Protein AF-A0A4R2RGF1-F1 (afdb_monomer_lite)

Radius of gyration: 21.68 Å; chains: 1; bounding box: 58×17×63 Å

Foldseek 3Di:
DQDPVCVLVVLVVVLVCLVPVLVVLLVVLQVVLVCCCPVVVNNVSSVVSNVVSVVSVVVNVVSVVVNVVVVVVVVVPDPPPPPPPDDD

Sequence (88 aa):
MCTPETFFTELQLVLKQLRGRCHRLYHDTDDVAVYLQEGRQDWAMADLLREAAQKLQQAEQLVVKAQELAEERRNEVQPRVTATIVAP

Secondary structure (DSSP, 8-state):
---TTTHHHHHHHHHHHIIIIIHHHHHHHHHHHHHHHHHH--HHHHHHHHHHHHHHHHHHHHHHHHHHHHHHHHHHHS----------

Organism: NCBI:txid35700

Structure (mmCIF, N/CA/C/O backbone):
data_AF-A0A4R2RGF1-F1
#
_entry.id   AF-A0A4R2RGF1-F1
#
loop_
_atom_site.group_PDB
_atom_site.id
_atom_site.type_symbol
_atom_site.label_atom_id
_atom_site.label_alt_id
_atom_site.label_comp_id
_atom_site.label_asym_id
_atom_site.label_entity_id
_atom_site.label_seq_id
_atom_site.pdbx_PDB_ins_code
_atom_site.Cartn_x
_atom_site.Cartn_y
_atom_site.Cartn_z
_atom_site.occupancy
_atom_site.B_iso_or_equiv
_atom_site.auth_seq_id
_atom_site.auth_comp_id
_atom_site.auth_asym_id
_atom_site.auth_atom_id
_atom_site.pdbx_PDB_model_num
ATOM 1 N N . MET A 1 1 ? -3.548 4.538 -22.145 1.00 62.62 1 MET A N 1
ATOM 2 C CA . MET A 1 1 ? -3.457 3.074 -22.350 1.00 62.62 1 MET A CA 1
ATOM 3 C C . MET A 1 1 ? -1.997 2.689 -22.194 1.00 62.62 1 MET A C 1
ATOM 5 O O . MET A 1 1 ? -1.155 3.394 -22.731 1.00 62.62 1 MET A O 1
ATOM 9 N N . CYS A 1 2 ? -1.700 1.637 -21.432 1.00 80.94 2 CYS A N 1
ATOM 10 C CA . CYS A 1 2 ? -0.331 1.167 -21.215 1.00 80.94 2 CYS A CA 1
ATOM 11 C C . CYS A 1 2 ? 0.190 0.472 -22.487 1.00 80.94 2 CYS A C 1
ATOM 13 O O . CYS A 1 2 ? -0.500 -0.394 -23.024 1.00 80.94 2 CYS A O 1
ATOM 15 N N . THR A 1 3 ? 1.365 0.864 -22.986 1.00 83.81 3 THR A N 1
ATOM 16 C CA . THR A 1 3 ? 2.009 0.287 -24.184 1.00 83.81 3 THR A CA 1
ATOM 17 C C . THR A 1 3 ? 3.435 -0.168 -23.855 1.00 83.81 3 THR A C 1
ATOM 19 O O . THR A 1 3 ? 3.983 0.296 -22.857 1.00 83.81 3 THR A O 1
ATOM 22 N N . PRO A 1 4 ? 4.091 -1.013 -24.672 1.00 77.50 4 PRO A N 1
ATOM 23 C CA . PRO A 1 4 ? 5.485 -1.412 -24.438 1.00 77.50 4 PRO A CA 1
ATOM 24 C C . PRO A 1 4 ? 6.487 -0.246 -24.373 1.00 77.50 4 PRO A C 1
ATOM 26 O O . PRO A 1 4 ? 7.542 -0.379 -23.763 1.00 77.50 4 PRO A O 1
ATOM 29 N N . GLU A 1 5 ? 6.163 0.901 -24.968 1.00 78.88 5 GLU A N 1
ATOM 30 C CA . GLU A 1 5 ? 7.007 2.102 -24.951 1.00 78.88 5 GLU A CA 1
ATOM 31 C C . GLU A 1 5 ? 6.709 2.998 -23.740 1.00 78.88 5 GLU A C 1
ATOM 33 O O . GLU A 1 5 ? 7.586 3.710 -23.256 1.00 78.88 5 GLU A O 1
ATOM 38 N N . THR A 1 6 ? 5.478 2.945 -23.219 1.00 83.38 6 THR A N 1
ATOM 39 C CA . THR A 1 6 ? 5.003 3.829 -22.143 1.00 83.38 6 THR A CA 1
ATOM 40 C C . THR A 1 6 ? 4.848 3.142 -20.788 1.00 83.38 6 THR A C 1
ATOM 42 O O . THR A 1 6 ? 4.714 3.837 -19.782 1.00 83.38 6 THR A O 1
ATOM 45 N N . PHE A 1 7 ? 4.895 1.804 -20.714 1.00 85.94 7 PHE A N 1
ATOM 46 C CA . PHE A 1 7 ? 4.588 1.057 -19.484 1.00 85.94 7 PHE A CA 1
ATOM 47 C C . PHE A 1 7 ? 5.476 1.460 -18.309 1.00 85.94 7 PHE A C 1
ATOM 49 O O . PHE A 1 7 ? 5.008 1.500 -17.175 1.00 85.94 7 PHE A O 1
ATOM 56 N N . PHE A 1 8 ? 6.740 1.794 -18.576 1.00 85.81 8 PHE A N 1
ATOM 57 C CA . PHE A 1 8 ? 7.675 2.227 -17.546 1.00 85.81 8 PHE A CA 1
ATOM 58 C C . PHE A 1 8 ? 7.244 3.559 -16.918 1.00 85.81 8 PHE A C 1
ATOM 60 O O . PHE A 1 8 ? 7.237 3.703 -15.698 1.00 85.81 8 PHE A O 1
ATOM 67 N N . THR A 1 9 ? 6.815 4.520 -17.741 1.00 87.12 9 THR A N 1
ATOM 68 C CA . THR A 1 9 ? 6.282 5.806 -17.274 1.00 87.12 9 THR A CA 1
ATOM 69 C C . THR A 1 9 ? 4.977 5.619 -16.507 1.00 87.12 9 THR A C 1
ATOM 71 O O . THR A 1 9 ? 4.806 6.208 -15.442 1.00 87.12 9 THR A O 1
ATOM 74 N N . GLU A 1 10 ? 4.077 4.768 -17.000 1.00 89.06 10 GLU A N 1
ATOM 75 C CA . GLU A 1 10 ? 2.821 4.453 -16.308 1.00 89.06 10 GLU A CA 1
ATOM 76 C C . GLU A 1 10 ? 3.083 3.807 -14.936 1.00 89.06 10 GLU A C 1
ATOM 78 O O . GLU A 1 10 ? 2.467 4.184 -13.941 1.00 89.06 10 GLU A O 1
ATOM 83 N N . LEU A 1 11 ? 4.061 2.902 -14.841 1.00 89.38 11 LEU A N 1
ATOM 84 C CA . LEU A 1 11 ? 4.462 2.270 -13.582 1.00 89.38 11 LEU A CA 1
ATOM 85 C C . LEU A 1 11 ? 5.037 3.285 -12.580 1.00 89.38 11 LEU A C 1
ATOM 87 O O . LEU A 1 11 ? 4.667 3.274 -11.403 1.00 89.38 11 LEU A O 1
ATOM 91 N N . GLN A 1 12 ? 5.873 4.217 -13.046 1.00 88.12 12 GLN A N 1
ATOM 92 C CA . GLN A 1 12 ? 6.374 5.321 -12.220 1.00 88.12 12 GLN A CA 1
ATOM 93 C C . GLN A 1 12 ? 5.245 6.237 -11.726 1.00 88.12 12 GLN A C 1
ATOM 95 O O . GLN A 1 12 ? 5.285 6.706 -10.585 1.00 88.12 12 GLN A O 1
ATOM 100 N N . LEU A 1 13 ? 4.224 6.489 -12.552 1.00 90.25 13 LEU A N 1
ATOM 101 C CA . LEU A 1 13 ? 3.050 7.265 -12.147 1.00 90.25 13 LEU A CA 1
ATOM 102 C C . LEU A 1 13 ? 2.261 6.549 -11.049 1.00 90.25 13 LEU A C 1
ATOM 104 O O . LEU A 1 13 ? 1.899 7.194 -10.063 1.00 90.25 13 LEU A O 1
ATOM 108 N N . VAL A 1 14 ? 2.048 5.235 -11.174 1.00 90.00 14 VAL A N 1
ATOM 109 C CA . VAL A 1 14 ? 1.403 4.424 -10.128 1.00 90.00 14 VAL A CA 1
ATOM 110 C C . VAL A 1 14 ? 2.184 4.531 -8.818 1.00 90.00 14 VAL A C 1
ATOM 112 O O . VAL A 1 14 ? 1.598 4.879 -7.790 1.00 90.00 14 VAL A O 1
ATOM 115 N N . LEU A 1 15 ? 3.507 4.336 -8.846 1.00 88.94 15 LEU A N 1
ATOM 116 C CA . LEU A 1 15 ? 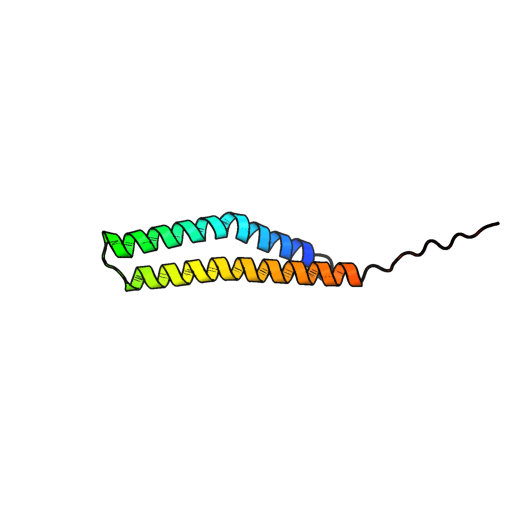4.324 4.439 -7.635 1.00 88.94 15 LEU A CA 1
ATOM 117 C C . LEU A 1 15 ? 4.280 5.844 -7.023 1.00 88.94 15 LEU A C 1
ATOM 119 O O . LEU A 1 15 ? 4.188 5.990 -5.805 1.00 88.94 15 LEU A O 1
ATOM 123 N N . LYS A 1 16 ? 4.306 6.892 -7.853 1.00 89.25 16 LYS A N 1
ATOM 124 C CA . LYS A 1 16 ? 4.210 8.280 -7.386 1.00 89.25 16 LYS A CA 1
ATOM 125 C C . LYS A 1 16 ? 2.887 8.547 -6.664 1.00 89.25 16 LYS A C 1
ATOM 127 O O . LYS A 1 16 ? 2.885 9.230 -5.639 1.00 89.25 16 LYS A O 1
ATOM 132 N N . GLN A 1 17 ? 1.771 8.021 -7.174 1.00 88.00 17 GLN A N 1
ATOM 133 C CA . GLN A 1 17 ? 0.473 8.148 -6.502 1.00 88.00 17 GLN A CA 1
ATOM 134 C C . GLN A 1 17 ? 0.450 7.380 -5.177 1.00 88.00 17 GLN A C 1
ATOM 136 O O . GLN A 1 17 ? -0.057 7.913 -4.186 1.00 88.00 17 GLN A O 1
ATOM 141 N N . LEU A 1 18 ? 1.045 6.183 -5.141 1.00 87.75 18 LEU A N 1
ATOM 142 C CA . LEU A 1 18 ? 1.145 5.380 -3.923 1.00 87.75 18 LEU A CA 1
ATOM 143 C C . LEU A 1 18 ? 1.984 6.094 -2.849 1.00 87.75 18 LEU A C 1
ATOM 145 O O . LEU A 1 18 ? 1.477 6.398 -1.773 1.00 87.75 18 LEU A O 1
ATOM 149 N N . ARG A 1 19 ? 3.209 6.518 -3.167 1.00 85.62 19 ARG A N 1
ATOM 150 C CA . ARG A 1 19 ? 4.082 7.233 -2.217 1.00 85.62 19 ARG A CA 1
ATOM 151 C C . ARG A 1 19 ? 3.529 8.571 -1.735 1.00 85.62 19 ARG A C 1
ATOM 153 O O . ARG A 1 19 ? 3.795 8.978 -0.613 1.00 85.62 19 ARG A O 1
ATOM 160 N N . GLY A 1 20 ? 2.793 9.288 -2.582 1.00 84.94 20 GLY A N 1
ATOM 161 C CA . GLY A 1 20 ? 2.231 10.586 -2.213 1.00 84.94 20 GLY A CA 1
ATOM 162 C C . GLY A 1 20 ? 0.944 10.459 -1.402 1.00 84.94 20 GLY A C 1
ATOM 163 O O . GLY A 1 20 ? 0.867 10.880 -0.250 1.00 84.94 20 GLY A O 1
ATOM 164 N N . ARG A 1 21 ? -0.101 9.921 -2.035 1.00 83.94 21 ARG A N 1
ATOM 165 C CA . ARG A 1 21 ? -1.462 9.919 -1.480 1.00 83.94 21 ARG A CA 1
ATOM 166 C C . ARG A 1 21 ? -1.711 8.716 -0.581 1.00 83.94 21 ARG A C 1
ATOM 168 O O . ARG A 1 21 ? -2.350 8.865 0.453 1.00 83.94 21 ARG A O 1
ATOM 175 N N . CYS A 1 22 ? -1.201 7.551 -0.969 1.00 84.69 22 CYS A N 1
ATOM 176 C CA . CYS A 1 22 ? -1.431 6.302 -0.246 1.00 84.69 22 CYS A CA 1
ATOM 177 C C . CYS A 1 22 ? -0.642 6.260 1.068 1.00 84.69 22 CYS A C 1
ATOM 179 O O . CYS A 1 22 ? -1.170 5.777 2.058 1.00 84.69 22 CYS A O 1
ATOM 181 N N . HIS A 1 23 ? 0.558 6.854 1.116 1.00 82.88 23 HIS A N 1
ATOM 182 C CA . HIS A 1 23 ? 1.331 6.977 2.356 1.00 82.88 23 HIS A CA 1
ATOM 183 C C . HIS A 1 23 ? 0.594 7.787 3.433 1.00 82.88 23 HIS A C 1
ATOM 185 O O . HIS A 1 23 ? 0.481 7.345 4.573 1.00 82.88 23 HIS A O 1
ATOM 191 N N . ARG A 1 24 ? 0.027 8.948 3.071 1.00 89.31 24 ARG A N 1
ATOM 192 C CA . ARG A 1 24 ? -0.810 9.718 4.003 1.00 89.31 24 ARG A CA 1
ATOM 193 C C . ARG A 1 24 ? -2.079 8.952 4.368 1.00 89.31 24 ARG A C 1
ATOM 195 O O . ARG A 1 24 ? -2.394 8.845 5.541 1.00 89.31 24 ARG A O 1
ATOM 202 N N . LEU A 1 25 ? -2.762 8.382 3.374 1.00 91.50 25 LEU A N 1
ATOM 203 C CA . LEU A 1 25 ? -3.989 7.619 3.601 1.00 91.50 25 LEU A CA 1
ATOM 204 C C . LEU A 1 25 ? -3.766 6.432 4.547 1.00 91.50 25 LEU A C 1
ATOM 206 O O . LEU A 1 25 ? -4.633 6.155 5.364 1.00 91.50 25 LEU A O 1
ATOM 210 N N . TYR A 1 26 ? -2.616 5.760 4.464 1.00 92.56 26 TYR A N 1
ATOM 211 C CA . TYR A 1 26 ? -2.206 4.717 5.402 1.00 92.56 26 TYR A CA 1
ATOM 212 C C . TYR A 1 26 ? -2.189 5.234 6.845 1.00 92.56 26 TYR A C 1
ATOM 214 O O . TYR A 1 26 ? -2.870 4.661 7.692 1.00 92.56 26 TYR A O 1
ATOM 222 N N . HIS A 1 27 ? -1.464 6.328 7.102 1.00 93.19 27 HIS A N 1
ATOM 223 C CA . HIS A 1 27 ? -1.355 6.912 8.440 1.00 93.19 27 HIS A CA 1
ATOM 224 C C . HIS A 1 27 ? -2.706 7.413 8.953 1.00 93.19 27 HIS A C 1
ATOM 226 O O . HIS A 1 27 ? -3.110 7.041 10.048 1.00 93.19 27 HIS A O 1
ATOM 232 N N . ASP A 1 28 ? -3.447 8.153 8.126 1.00 95.19 28 ASP A N 1
ATOM 233 C CA . ASP A 1 28 ? -4.774 8.657 8.485 1.00 95.19 28 ASP A CA 1
ATOM 234 C C . ASP A 1 28 ? -5.740 7.501 8.822 1.00 95.19 28 ASP A C 1
ATOM 236 O O . ASP A 1 28 ? -6.552 7.603 9.739 1.00 95.19 28 ASP A O 1
ATOM 240 N 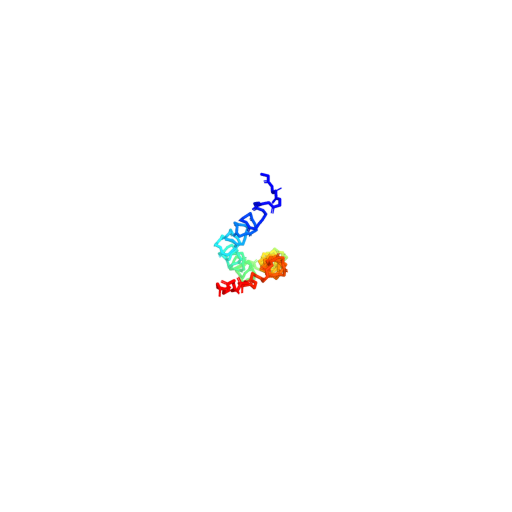N . THR A 1 29 ? -5.657 6.381 8.093 1.00 95.62 29 THR A N 1
ATOM 241 C CA . THR A 1 29 ? -6.503 5.199 8.332 1.00 95.62 29 THR A CA 1
ATOM 242 C C . THR A 1 29 ? -6.144 4.504 9.647 1.00 95.62 29 THR A C 1
ATOM 244 O O . THR A 1 29 ? -7.047 4.101 10.383 1.00 95.62 29 THR A O 1
ATOM 247 N N . ASP A 1 30 ? -4.852 4.374 9.959 1.00 96.31 30 ASP A N 1
ATOM 248 C CA . ASP A 1 30 ? -4.388 3.770 11.214 1.00 96.31 30 ASP A CA 1
ATOM 249 C C . ASP A 1 30 ? -4.729 4.655 12.426 1.00 96.31 30 ASP A C 1
ATOM 251 O O . ASP A 1 30 ? -5.246 4.154 13.424 1.00 96.31 30 ASP A O 1
ATOM 255 N N . ASP A 1 31 ? -4.578 5.977 12.305 1.00 97.31 31 ASP A N 1
ATOM 256 C CA . ASP A 1 31 ? -4.955 6.942 13.347 1.00 97.31 31 ASP A CA 1
ATOM 257 C C . ASP A 1 31 ? -6.456 6.860 13.681 1.00 97.31 31 ASP A C 1
ATOM 259 O O . ASP A 1 31 ? -6.853 6.855 14.853 1.00 97.31 31 ASP A O 1
ATOM 263 N N . VAL A 1 32 ? -7.317 6.737 12.662 1.00 97.50 32 VAL A N 1
ATOM 264 C CA . VAL A 1 32 ? -8.763 6.537 12.865 1.00 97.50 32 VAL A CA 1
ATOM 265 C C . VAL A 1 32 ? -9.042 5.191 13.536 1.00 97.50 32 VAL A C 1
ATOM 267 O O . VAL A 1 32 ? -9.904 5.119 14.417 1.00 97.50 32 VAL A O 1
ATOM 270 N N . ALA A 1 33 ? -8.317 4.132 13.170 1.00 97.19 33 ALA A N 1
ATOM 271 C CA . ALA A 1 33 ? -8.458 2.828 13.808 1.00 97.19 33 ALA A CA 1
ATOM 272 C C . ALA A 1 33 ? -8.078 2.875 15.297 1.00 97.19 33 ALA A C 1
ATOM 274 O O . ALA A 1 33 ? -8.813 2.346 16.133 1.00 97.19 33 ALA A O 1
ATOM 275 N N . VAL A 1 34 ? -6.981 3.558 15.642 1.00 97.44 34 VAL A N 1
ATOM 276 C CA . VAL A 1 34 ? -6.561 3.790 17.035 1.00 97.44 34 VAL A CA 1
ATOM 277 C C . VAL A 1 34 ? -7.649 4.540 17.803 1.00 97.44 34 VAL A C 1
ATOM 279 O O . VAL A 1 34 ? -8.070 4.085 18.867 1.00 97.44 34 VAL A O 1
ATOM 282 N N . TYR A 1 35 ? -8.184 5.627 17.239 1.00 97.75 35 TYR A N 1
ATOM 283 C CA . TYR A 1 35 ? -9.275 6.375 17.869 1.00 97.75 35 TYR A CA 1
ATOM 284 C C . TYR A 1 35 ? -10.530 5.517 18.102 1.00 97.75 35 TYR A C 1
ATOM 286 O O . TYR A 1 35 ? -11.146 5.597 19.168 1.00 97.75 35 TYR A O 1
ATOM 294 N N . LEU A 1 36 ? -10.927 4.691 17.130 1.00 97.31 36 LEU A N 1
ATOM 295 C CA . LEU A 1 36 ? -12.094 3.813 17.266 1.00 97.31 36 LEU A CA 1
ATOM 296 C C . LEU A 1 36 ? -11.885 2.752 18.345 1.00 97.31 36 LEU A C 1
ATOM 298 O O . LEU A 1 36 ? -12.791 2.500 19.143 1.00 97.31 36 LEU A O 1
ATOM 302 N N . GLN A 1 37 ? -10.686 2.182 18.406 1.00 95.75 37 GLN A N 1
ATOM 303 C CA . GLN A 1 37 ? -10.328 1.192 19.408 1.00 95.75 37 GLN A CA 1
ATOM 304 C C . GLN A 1 37 ? -10.331 1.793 20.822 1.00 95.75 37 GLN A C 1
ATOM 306 O O . GLN A 1 37 ? -10.965 1.251 21.726 1.00 95.75 37 GLN A O 1
ATOM 311 N N . GLU A 1 38 ? -9.644 2.919 21.019 1.00 95.31 38 GLU A N 1
ATOM 312 C CA . GLU A 1 38 ? -9.417 3.503 22.347 1.00 95.31 38 GLU A CA 1
ATOM 313 C C . GLU A 1 38 ? -10.589 4.367 22.826 1.00 95.31 38 GLU A C 1
ATOM 315 O O . GLU A 1 38 ? -10.999 4.286 23.984 1.00 95.31 38 GLU A O 1
ATOM 320 N N . GLY A 1 39 ? -11.148 5.192 21.938 1.00 95.12 39 GLY A N 1
ATOM 321 C CA . GLY A 1 39 ? -12.171 6.182 22.276 1.00 95.12 39 GLY A CA 1
ATOM 322 C C . GLY A 1 39 ? -13.605 5.679 22.141 1.00 95.12 39 GLY A C 1
ATOM 323 O O . GLY A 1 39 ? -14.501 6.190 22.814 1.00 95.12 39 GLY A O 1
ATOM 324 N N . ARG A 1 40 ? 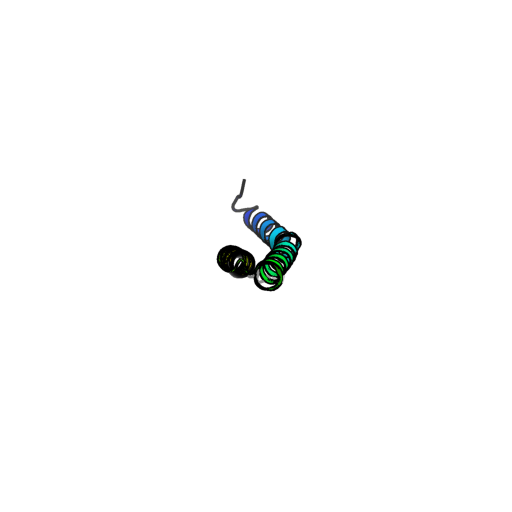-13.851 4.698 21.264 1.00 94.81 40 ARG A N 1
ATOM 325 C CA . ARG A 1 40 ? -15.203 4.185 20.974 1.00 94.81 40 ARG A CA 1
ATOM 326 C C . ARG A 1 40 ? -15.387 2.713 21.325 1.00 94.81 40 ARG A C 1
ATOM 328 O O . ARG A 1 40 ? -16.529 2.264 21.326 1.00 94.81 40 ARG A O 1
ATOM 335 N N . GLN A 1 41 ? -14.302 2.000 21.644 1.00 95.1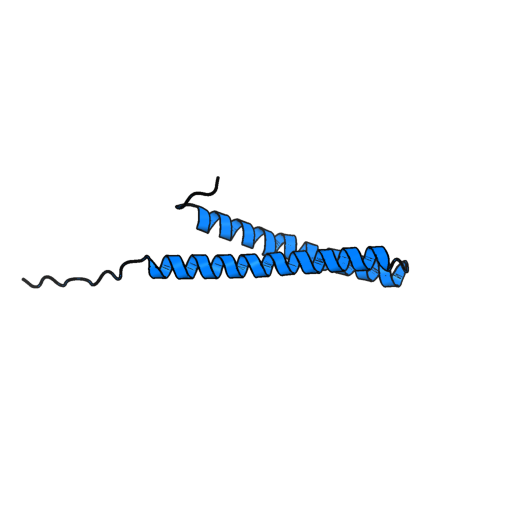2 41 GLN A N 1
ATOM 336 C CA . GLN A 1 41 ? -14.295 0.551 21.870 1.00 95.12 41 GLN A CA 1
ATOM 337 C C . GLN A 1 41 ? -14.915 -0.229 20.697 1.00 95.12 41 GLN A C 1
ATOM 339 O O . GLN A 1 41 ? -15.477 -1.308 20.885 1.00 95.12 41 GLN A O 1
ATOM 344 N N . ASP A 1 42 ? -14.820 0.314 19.479 1.00 96.81 42 ASP A N 1
ATOM 345 C CA . ASP A 1 42 ? -15.291 -0.336 18.256 1.00 96.81 42 ASP A CA 1
ATOM 346 C C . ASP A 1 42 ? -14.137 -1.110 17.614 1.00 96.81 42 ASP A C 1
ATOM 348 O O . ASP A 1 42 ? -13.492 -0.673 16.659 1.00 96.81 42 ASP A O 1
ATOM 352 N N . TRP A 1 43 ? -13.849 -2.266 18.208 1.00 96.88 43 TRP A N 1
ATOM 353 C CA . TRP A 1 43 ? -12.748 -3.141 17.807 1.00 96.88 43 TRP A CA 1
ATOM 354 C C . TRP A 1 43 ? -12.936 -3.692 16.394 1.00 96.88 43 TRP A C 1
ATOM 356 O O . TRP A 1 43 ? -11.985 -3.739 15.624 1.00 96.88 43 TRP A O 1
ATOM 366 N N . ALA A 1 44 ? -14.171 -4.041 16.023 1.00 97.50 44 ALA A N 1
ATOM 367 C CA . ALA A 1 44 ? -14.460 -4.619 14.715 1.00 97.50 44 ALA A CA 1
ATOM 368 C C . ALA A 1 44 ? -14.176 -3.625 13.580 1.00 97.50 44 ALA A C 1
ATOM 370 O O . ALA A 1 44 ? -13.567 -3.991 12.574 1.00 97.50 44 ALA A O 1
ATOM 371 N N . MET A 1 45 ? -14.585 -2.361 13.736 1.00 96.81 45 MET A N 1
ATOM 372 C CA . MET A 1 45 ? -14.285 -1.332 12.742 1.00 96.81 45 MET A CA 1
ATOM 373 C C . MET A 1 45 ? -12.797 -0.963 12.735 1.00 96.81 45 MET A C 1
ATOM 375 O O . MET A 1 45 ? -12.219 -0.798 11.660 1.00 96.81 45 MET A O 1
ATOM 379 N N . ALA A 1 46 ? -12.166 -0.874 13.910 1.00 97.81 46 ALA A N 1
ATOM 380 C CA . ALA A 1 46 ? -10.734 -0.609 14.022 1.00 97.81 46 ALA A CA 1
ATOM 381 C C . ALA A 1 46 ? -9.887 -1.687 13.319 1.00 97.81 46 ALA A C 1
ATOM 383 O O . ALA A 1 46 ? -8.973 -1.351 12.566 1.00 97.81 46 ALA A O 1
ATOM 384 N N . ASP A 1 47 ? -10.222 -2.966 13.495 1.00 98.00 47 ASP A N 1
ATOM 385 C CA . ASP A 1 47 ? -9.510 -4.079 12.860 1.00 98.00 47 ASP A CA 1
ATOM 386 C C . ASP A 1 47 ? -9.625 -4.032 11.330 1.00 98.00 47 ASP A C 1
ATOM 388 O O . ASP A 1 47 ? -8.620 -4.181 10.629 1.00 98.00 47 ASP A O 1
ATOM 392 N N . LEU A 1 48 ? -10.819 -3.736 10.798 1.00 98.25 48 LEU A N 1
ATOM 393 C CA . LEU A 1 48 ? -11.024 -3.565 9.354 1.00 98.25 48 LEU A CA 1
ATOM 394 C C . LEU A 1 48 ? -10.189 -2.412 8.782 1.00 98.25 48 LEU A C 1
ATOM 396 O O . LEU A 1 48 ? -9.621 -2.533 7.694 1.00 98.25 48 LEU A O 1
ATOM 400 N N . LEU A 1 49 ? -10.098 -1.293 9.503 1.00 97.56 49 LEU A N 1
ATOM 401 C CA . LEU A 1 49 ? -9.295 -0.147 9.075 1.00 97.56 49 LEU A CA 1
ATOM 402 C C . LEU A 1 49 ? -7.795 -0.446 9.137 1.00 97.56 49 LEU A C 1
ATOM 404 O O . LEU A 1 49 ? -7.071 -0.097 8.206 1.00 97.56 49 LEU A O 1
ATOM 408 N N . ARG A 1 50 ? -7.326 -1.164 10.161 1.00 97.38 50 ARG A N 1
ATOM 409 C CA . ARG A 1 50 ? -5.931 -1.627 10.218 1.00 97.38 50 ARG A CA 1
ATOM 410 C C . ARG A 1 50 ? -5.589 -2.578 9.083 1.00 97.38 50 ARG A C 1
ATOM 412 O O . ARG A 1 50 ? -4.531 -2.438 8.471 1.00 97.38 50 ARG A O 1
ATOM 419 N N . GLU A 1 51 ? -6.480 -3.514 8.759 1.00 97.56 51 GLU A N 1
ATOM 420 C CA . GLU A 1 51 ? -6.293 -4.399 7.607 1.00 97.56 51 GLU A CA 1
ATOM 421 C C . GLU A 1 51 ? -6.222 -3.590 6.301 1.00 97.56 51 GLU A C 1
ATOM 423 O O . GLU A 1 51 ? -5.361 -3.841 5.452 1.00 97.56 51 GLU A O 1
ATOM 428 N N . ALA A 1 52 ? -7.082 -2.579 6.145 1.00 95.62 52 ALA A N 1
ATOM 429 C CA . ALA A 1 52 ? -7.041 -1.683 4.995 1.00 95.62 52 ALA A CA 1
ATOM 430 C C . ALA A 1 52 ? -5.706 -0.923 4.913 1.00 95.62 52 ALA A C 1
ATOM 432 O O . ALA A 1 52 ? -5.075 -0.923 3.854 1.00 95.62 52 ALA A O 1
ATOM 433 N N . ALA A 1 53 ? -5.231 -0.347 6.022 1.00 94.38 53 ALA A N 1
ATOM 434 C CA . ALA A 1 53 ? -3.942 0.336 6.094 1.00 94.38 53 ALA A CA 1
ATOM 435 C C . ALA A 1 53 ? -2.788 -0.602 5.684 1.00 94.38 53 ALA A C 1
ATOM 437 O O . ALA A 1 53 ? -1.992 -0.273 4.800 1.00 94.38 53 ALA A O 1
ATOM 438 N N . GLN A 1 54 ? -2.747 -1.822 6.221 1.00 94.38 54 GLN A N 1
ATOM 439 C CA . GLN A 1 54 ? -1.736 -2.818 5.847 1.00 94.38 54 GLN A CA 1
ATOM 440 C C . GLN A 1 54 ? -1.765 -3.146 4.348 1.00 94.38 54 GLN A C 1
ATOM 442 O O . GLN A 1 54 ? -0.711 -3.211 3.712 1.00 94.38 54 GLN A O 1
ATOM 447 N N . LYS A 1 55 ? -2.953 -3.301 3.749 1.00 94.56 55 LYS A N 1
ATOM 448 C CA . LYS A 1 55 ? -3.087 -3.547 2.303 1.00 94.56 55 LYS A CA 1
ATOM 449 C C . LYS A 1 55 ? -2.573 -2.379 1.460 1.00 94.56 55 LYS A C 1
ATOM 451 O O . LYS A 1 55 ? -1.954 -2.618 0.424 1.00 94.56 55 LYS A O 1
ATOM 456 N N . LEU A 1 56 ? -2.771 -1.133 1.899 1.00 91.75 56 LEU A N 1
ATOM 457 C CA . LEU A 1 56 ? -2.224 0.052 1.223 1.00 91.75 56 LEU A CA 1
ATOM 458 C C . LEU A 1 56 ? -0.688 0.049 1.240 1.00 91.75 56 LEU A C 1
ATOM 460 O O . LEU A 1 56 ? -0.062 0.295 0.207 1.00 91.75 56 LEU A O 1
ATOM 46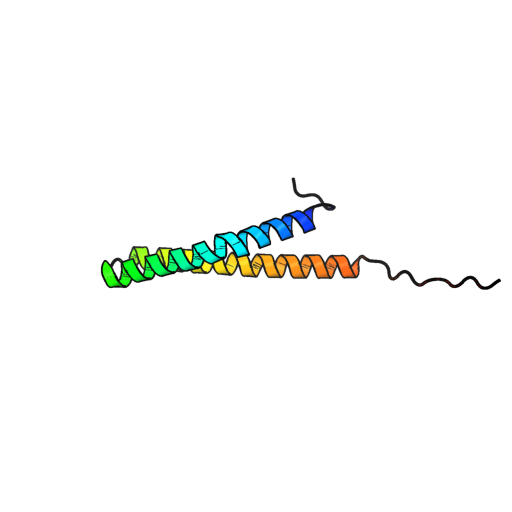4 N N . GLN A 1 57 ? -0.084 -0.289 2.381 1.00 91.00 57 GLN A N 1
ATOM 465 C CA . GLN A 1 57 ? 1.371 -0.403 2.506 1.00 91.00 57 GLN A CA 1
ATOM 466 C C . GLN A 1 57 ? 1.929 -1.549 1.644 1.00 91.00 57 GLN A C 1
ATOM 468 O O . GLN A 1 57 ? 2.933 -1.384 0.950 1.00 91.00 57 GLN A O 1
ATOM 473 N N . GLN A 1 58 ? 1.263 -2.707 1.643 1.00 93.06 58 GLN A N 1
ATOM 474 C CA . GLN A 1 58 ? 1.645 -3.849 0.807 1.00 93.06 58 GLN A CA 1
ATOM 475 C C . GLN A 1 58 ? 1.556 -3.517 -0.686 1.00 93.06 58 GLN A C 1
ATOM 477 O O . GLN A 1 58 ? 2.447 -3.891 -1.449 1.00 93.06 58 GLN A O 1
ATOM 482 N N . ALA A 1 59 ? 0.522 -2.785 -1.112 1.00 91.38 59 ALA A N 1
ATOM 483 C CA . ALA A 1 59 ? 0.383 -2.347 -2.496 1.00 91.38 59 ALA A CA 1
ATOM 484 C C . ALA A 1 59 ? 1.573 -1.482 -2.942 1.00 91.38 59 ALA A C 1
ATOM 486 O O . ALA A 1 59 ? 2.106 -1.696 -4.030 1.00 91.38 59 ALA A O 1
ATOM 487 N N . GLU A 1 60 ? 2.043 -0.560 -2.094 1.00 91.00 60 GLU A N 1
ATOM 488 C CA . GLU A 1 60 ? 3.249 0.227 -2.377 1.00 91.00 60 GLU A CA 1
ATOM 489 C C . GLU A 1 60 ? 4.479 -0.671 -2.557 1.00 91.00 60 GLU A C 1
ATOM 491 O O . GLU A 1 60 ? 5.170 -0.572 -3.572 1.00 91.00 60 GLU A O 1
ATOM 496 N N . GLN A 1 61 ? 4.722 -1.591 -1.620 1.00 91.81 61 GLN A N 1
ATOM 497 C CA . GLN A 1 61 ? 5.868 -2.506 -1.682 1.00 91.81 61 GLN A CA 1
ATOM 498 C C . GLN A 1 61 ? 5.853 -3.382 -2.941 1.00 91.81 61 GLN A C 1
ATOM 500 O O . GLN A 1 61 ? 6.897 -3.618 -3.550 1.00 91.81 61 GLN A O 1
ATOM 505 N N . LEU A 1 62 ? 4.678 -3.867 -3.349 1.00 93.50 62 LEU A N 1
ATOM 506 C CA . LEU A 1 62 ? 4.527 -4.676 -4.558 1.00 93.50 62 LEU A CA 1
ATOM 507 C C . LEU A 1 62 ? 4.831 -3.871 -5.824 1.00 93.50 62 LEU A C 1
ATOM 509 O O . LEU A 1 62 ? 5.483 -4.387 -6.731 1.00 93.50 62 LEU A O 1
ATOM 513 N N . VAL A 1 63 ? 4.406 -2.609 -5.882 1.00 91.00 63 VAL A N 1
ATOM 514 C CA . VAL A 1 63 ? 4.701 -1.740 -7.028 1.00 91.00 63 VAL A CA 1
ATOM 515 C C . VAL A 1 63 ? 6.179 -1.355 -7.078 1.00 91.00 63 VAL A C 1
ATOM 517 O O . VAL A 1 63 ? 6.740 -1.312 -8.171 1.00 91.00 63 VAL A O 1
ATOM 520 N N . VAL A 1 64 ? 6.838 -1.154 -5.929 1.00 91.62 64 VAL A N 1
ATOM 521 C CA . VAL A 1 64 ? 8.301 -0.967 -5.877 1.00 91.62 64 VAL A CA 1
ATOM 522 C C . VAL A 1 64 ? 9.017 -2.166 -6.505 1.00 91.62 64 VAL A C 1
ATOM 524 O O . VAL A 1 64 ? 9.804 -1.981 -7.429 1.00 91.62 64 VAL A O 1
ATOM 527 N N . LYS A 1 65 ? 8.666 -3.394 -6.102 1.00 93.31 65 LYS A N 1
ATOM 528 C CA . LYS A 1 65 ? 9.237 -4.621 -6.690 1.00 93.31 65 LYS A CA 1
ATOM 529 C C . LYS A 1 65 ? 8.957 -4.742 -8.189 1.00 93.31 65 LYS A C 1
ATOM 531 O O . LYS A 1 65 ? 9.816 -5.166 -8.955 1.00 93.31 65 LYS A O 1
ATOM 536 N N . ALA A 1 66 ? 7.754 -4.370 -8.629 1.00 90.25 66 ALA A N 1
ATOM 537 C CA . ALA A 1 66 ? 7.415 -4.368 -10.049 1.00 90.25 66 ALA A CA 1
ATOM 538 C C . ALA A 1 66 ? 8.280 -3.375 -10.845 1.00 90.25 66 ALA A C 1
ATOM 540 O O . ALA A 1 66 ? 8.650 -3.672 -11.982 1.00 90.25 66 ALA A O 1
ATOM 541 N N . GLN A 1 67 ? 8.619 -2.220 -10.260 1.00 89.19 67 GLN A N 1
ATOM 542 C CA . GLN A 1 67 ? 9.530 -1.257 -10.876 1.00 89.19 67 GLN A CA 1
ATOM 543 C C . GLN A 1 67 ? 10.960 -1.792 -10.945 1.00 89.19 67 GLN A C 1
ATOM 545 O O . GLN A 1 67 ? 11.564 -1.704 -12.010 1.00 89.19 67 GLN A O 1
ATOM 550 N N . GLU A 1 68 ? 11.473 -2.388 -9.868 1.00 90.31 68 GLU A N 1
ATOM 551 C CA . GLU A 1 68 ? 12.805 -3.012 -9.848 1.00 90.31 68 GLU A CA 1
ATOM 552 C C . GLU A 1 68 ? 12.938 -4.056 -10.971 1.00 90.31 68 GLU A C 1
ATOM 554 O O . GLU A 1 68 ? 13.845 -3.969 -11.797 1.00 90.31 68 GLU A O 1
ATOM 559 N N . LEU A 1 69 ? 11.952 -4.950 -11.110 1.00 90.56 69 LEU A N 1
ATOM 560 C CA . LEU A 1 69 ? 11.911 -5.943 -12.193 1.00 90.56 69 LEU A CA 1
ATOM 561 C C . LEU A 1 69 ? 11.847 -5.312 -13.594 1.00 90.56 69 LEU A C 1
ATOM 563 O O . LEU A 1 69 ? 12.396 -5.854 -14.557 1.00 90.56 69 LEU A O 1
ATOM 567 N N . ALA A 1 70 ? 11.145 -4.187 -13.745 1.00 87.06 70 ALA A N 1
ATOM 568 C CA . ALA A 1 70 ? 11.083 -3.466 -15.013 1.00 87.06 70 ALA A CA 1
ATOM 569 C C . ALA A 1 70 ? 12.428 -2.801 -15.363 1.00 87.06 70 ALA A C 1
ATOM 571 O O . ALA A 1 70 ? 12.810 -2.776 -16.536 1.00 87.06 70 ALA A O 1
ATOM 572 N N . GLU A 1 71 ? 13.147 -2.283 -14.365 1.00 85.44 71 GLU A N 1
ATOM 573 C CA . GLU A 1 71 ? 14.480 -1.692 -14.523 1.00 85.44 71 GLU A CA 1
ATOM 574 C C . GLU A 1 71 ? 15.531 -2.751 -14.870 1.00 85.44 71 GLU A C 1
ATOM 576 O O . GLU A 1 71 ? 16.289 -2.559 -15.823 1.00 85.44 71 GLU A O 1
ATOM 581 N N . GLU A 1 72 ? 15.528 -3.893 -14.178 1.00 86.44 72 GLU A N 1
ATOM 582 C CA . GLU A 1 72 ? 16.405 -5.038 -14.464 1.00 86.44 72 GLU A CA 1
ATOM 583 C C . GLU A 1 72 ? 16.280 -5.483 -15.926 1.00 86.44 72 GLU A C 1
ATOM 585 O O . GLU A 1 72 ? 17.264 -5.486 -16.670 1.00 86.44 72 GLU A O 1
ATOM 590 N N . ARG A 1 73 ? 15.049 -5.730 -16.391 1.00 83.19 73 ARG A N 1
ATOM 591 C CA . ARG A 1 73 ? 14.785 -6.146 -17.780 1.00 83.19 73 ARG A CA 1
ATOM 592 C C . ARG A 1 73 ? 15.204 -5.100 -18.809 1.00 83.19 73 ARG A C 1
ATOM 594 O O . ARG A 1 73 ? 15.647 -5.445 -19.902 1.00 83.19 73 ARG A O 1
ATOM 601 N N . ARG A 1 74 ? 15.080 -3.808 -18.493 1.00 77.88 74 ARG A N 1
ATOM 602 C CA . ARG A 1 74 ? 15.523 -2.732 -19.392 1.00 77.88 74 ARG A CA 1
ATOM 603 C C . ARG A 1 74 ? 17.047 -2.679 -19.506 1.00 77.88 74 ARG A C 1
ATOM 605 O O . ARG A 1 74 ? 17.557 -2.363 -20.581 1.00 77.88 74 ARG A O 1
ATOM 612 N N . ASN A 1 75 ? 17.762 -2.977 -18.426 1.00 70.50 75 ASN A N 1
ATOM 613 C CA . ASN A 1 75 ? 19.223 -3.017 -18.412 1.00 70.50 75 ASN A CA 1
ATOM 614 C C . ASN A 1 75 ? 19.774 -4.251 -19.145 1.00 70.50 75 ASN A C 1
ATOM 616 O O . ASN A 1 75 ? 20.8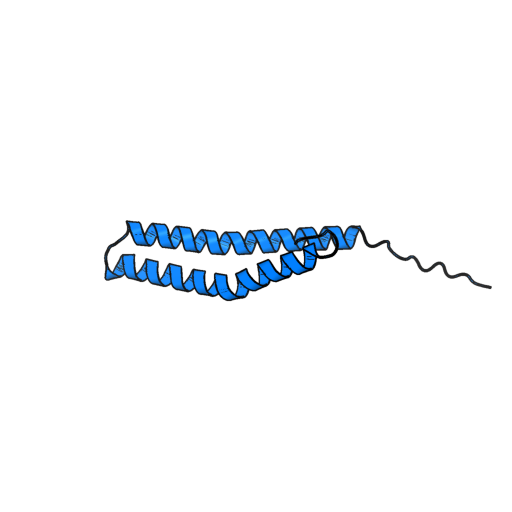30 -4.160 -19.766 1.00 70.50 75 ASN A O 1
ATOM 620 N N . GLU A 1 76 ? 19.043 -5.368 -19.144 1.00 69.88 76 GLU A N 1
ATOM 621 C CA . GLU A 1 76 ? 19.392 -6.582 -19.901 1.00 69.88 76 GLU A CA 1
ATOM 622 C C . GLU A 1 76 ? 19.218 -6.425 -21.421 1.00 69.88 76 GLU A C 1
ATOM 624 O O . GLU A 1 76 ? 19.974 -7.008 -22.196 1.00 69.88 76 GLU A O 1
ATOM 629 N N . VAL A 1 77 ? 18.241 -5.625 -21.863 1.00 59.62 77 VAL A N 1
ATOM 630 C CA . VAL A 1 77 ? 17.916 -5.439 -23.290 1.00 59.62 77 VAL A CA 1
ATOM 631 C C . VAL A 1 77 ? 18.776 -4.359 -23.965 1.00 59.62 77 VAL A C 1
ATOM 633 O O . VAL A 1 77 ? 18.823 -4.305 -25.192 1.00 59.62 77 VAL A O 1
ATOM 636 N N . GLN A 1 78 ? 19.500 -3.514 -23.221 1.00 48.09 78 GLN A N 1
ATOM 637 C CA . GLN A 1 78 ? 20.431 -2.560 -23.839 1.00 48.09 78 GLN A CA 1
ATOM 638 C C . GLN A 1 78 ? 21.667 -3.296 -24.389 1.00 48.09 78 GLN A C 1
ATOM 640 O O . GLN A 1 78 ? 22.468 -3.811 -23.605 1.00 48.09 78 GLN A O 1
ATOM 645 N N . PRO A 1 79 ? 21.881 -3.338 -25.721 1.00 46.81 79 PRO A N 1
ATOM 646 C CA . PRO A 1 79 ? 23.086 -3.935 -26.269 1.00 46.81 79 PRO A CA 1
ATOM 647 C C . PRO A 1 79 ? 24.287 -3.101 -25.820 1.00 46.81 79 PRO A C 1
ATOM 649 O O . PRO A 1 79 ? 24.330 -1.887 -26.029 1.00 46.81 79 PRO A O 1
ATOM 652 N N . ARG A 1 80 ? 25.285 -3.755 -25.212 1.00 48.38 80 ARG A N 1
ATOM 653 C CA . ARG A 1 80 ? 26.609 -3.162 -24.995 1.00 48.38 80 ARG A CA 1
ATOM 654 C C . ARG A 1 80 ? 27.144 -2.731 -26.357 1.00 48.38 80 ARG A C 1
ATOM 656 O O . ARG A 1 80 ? 27.589 -3.568 -27.136 1.00 48.38 80 ARG A O 1
ATOM 663 N N . VAL A 1 81 ? 27.092 -1.436 -26.651 1.00 50.44 81 VAL A N 1
ATOM 664 C CA . VAL A 1 81 ? 27.756 -0.869 -27.823 1.00 50.44 81 VAL A CA 1
ATOM 665 C C . VAL A 1 81 ? 29.257 -0.973 -27.563 1.00 50.44 81 VAL A C 1
ATOM 667 O O . VAL A 1 81 ? 29.863 -0.097 -26.951 1.00 50.44 81 VAL A O 1
ATOM 670 N N . THR A 1 82 ? 29.872 -2.079 -27.974 1.00 48.03 82 THR A N 1
ATOM 671 C CA . THR A 1 82 ? 31.324 -2.147 -28.117 1.00 48.03 82 THR A CA 1
ATOM 672 C C . THR A 1 82 ? 31.692 -1.252 -29.287 1.00 48.03 82 THR A C 1
ATOM 674 O O . THR A 1 82 ? 31.455 -1.602 -30.443 1.00 48.03 82 THR A O 1
ATOM 677 N N . ALA A 1 83 ? 32.230 -0.071 -28.982 1.00 50.41 83 ALA A N 1
ATOM 678 C CA . ALA A 1 83 ? 32.835 0.802 -29.974 1.00 50.41 83 ALA A CA 1
ATOM 679 C C . ALA A 1 83 ? 33.898 0.000 -30.741 1.00 50.41 83 ALA A C 1
ATOM 681 O O . ALA A 1 83 ? 34.948 -0.341 -30.200 1.00 50.41 83 ALA A O 1
ATOM 682 N N . THR A 1 84 ? 33.604 -0.345 -31.993 1.00 50.84 84 THR A N 1
ATOM 683 C CA . THR A 1 84 ? 34.598 -0.921 -32.897 1.00 50.84 84 THR A CA 1
ATOM 684 C C . THR A 1 84 ? 35.447 0.246 -33.376 1.00 50.84 84 THR A C 1
ATOM 686 O O . THR A 1 84 ? 35.006 1.038 -34.205 1.00 50.84 84 THR A O 1
ATOM 689 N N . ILE A 1 85 ? 36.631 0.409 -32.787 1.00 55.34 85 ILE A N 1
ATOM 690 C CA . ILE A 1 85 ? 37.623 1.372 -33.264 1.00 55.34 85 ILE A CA 1
ATOM 691 C C . ILE A 1 85 ? 38.086 0.868 -34.634 1.00 55.34 85 ILE A C 1
ATOM 693 O O . ILE A 1 85 ? 38.832 -0.104 -34.719 1.00 55.34 85 ILE A O 1
ATOM 697 N N . VAL A 1 86 ? 37.616 1.502 -35.706 1.00 51.91 86 VAL A N 1
ATOM 698 C CA . VAL A 1 86 ? 38.200 1.341 -37.040 1.00 51.91 86 VAL A CA 1
ATOM 699 C C . VAL A 1 86 ? 39.421 2.255 -37.079 1.00 51.91 86 VAL A C 1
ATOM 701 O O . VAL A 1 86 ? 39.281 3.475 -37.147 1.00 51.91 86 VAL A O 1
ATOM 704 N N . ALA A 1 87 ? 40.611 1.674 -36.940 1.00 47.97 87 ALA A N 1
ATOM 705 C CA . ALA A 1 87 ? 41.855 2.385 -37.209 1.00 47.97 87 ALA A CA 1
ATOM 706 C C . ALA A 1 87 ? 42.097 2.435 -38.736 1.00 47.97 87 ALA A C 1
ATOM 708 O O . ALA A 1 87 ? 41.780 1.447 -39.405 1.00 47.97 87 ALA A O 1
ATOM 709 N N . PRO A 1 88 ? 42.597 3.563 -39.280 1.00 59.12 88 PRO A N 1
ATOM 710 C CA . PRO A 1 88 ? 42.978 3.700 -40.687 1.00 59.12 88 PRO A CA 1
ATOM 711 C C . PRO A 1 88 ? 44.236 2.902 -41.054 1.00 59.12 88 PRO A C 1
ATOM 713 O O . PRO A 1 88 ? 45.074 2.657 -40.154 1.00 59.12 88 PRO A O 1
#

pLDDT: mean 84.93, std 14.9, range [46.81, 98.25]